Protein AF-A0A4Q9H9G6-F1 (afdb_monomer_lite)

Radius of gyration: 18.7 Å; chains: 1; bounding box: 41×30×51 Å

Foldseek 3Di:
DKDKDWDWDPAPDPVGKTKIKIKIKDWDWDQPDPVSQKIKIKMKIKMAMDTDDDFVRWDFDADPDAADQGHPRRDTARIKIKMKIKIKGWPDWDDDPVWTKTKIKMWIKMKMDHDHPPDDDPDIWIKTKMWMWIQTPVQKIWTWMWIHTPVGIDIDIDIDGDD

Sequence (163 aa):
MFDLTLKGLVGLNGYSNSIGQINSGLAIYSKLDAKGNLIVAERLGGGVTVGRPAFYQSQFLGGQGNLLGYRQLRFAGEQSVYNNLELRLKLGDFVNYVLPGQLGMMGLYDVGRVWKRAENSELWHHGVGGGLYFAPASLTVLRLIGAYSKEGWYPYFSLNFRY

Structure (mmCIF, N/CA/C/O backbone):
data_AF-A0A4Q9H9G6-F1
#
_entry.id   AF-A0A4Q9H9G6-F1
#
loop_
_atom_site.group_PDB
_atom_site.id
_atom_site.type_symbol
_atom_site.label_atom_id
_atom_site.label_alt_id
_atom_site.label_comp_id
_atom_site.label_asym_id
_atom_site.label_entity_id
_atom_site.label_seq_id
_atom_site.pdbx_PDB_ins_code
_atom_site.Cartn_x
_atom_site.Cartn_y
_atom_site.Cartn_z
_atom_site.occupancy
_atom_site.B_iso_or_equiv
_atom_site.auth_seq_id
_atom_site.auth_comp_id
_atom_site.auth_asym_id
_atom_site.auth_atom_id
_atom_site.pdbx_PDB_model_num
ATOM 1 N N . MET A 1 1 ? 7.950 1.255 9.825 1.00 86.00 1 MET A N 1
ATOM 2 C CA . MET A 1 1 ? 8.651 0.075 9.281 1.00 86.00 1 MET A CA 1
ATOM 3 C C . MET A 1 1 ? 9.205 0.455 7.927 1.00 86.00 1 MET A C 1
ATOM 5 O O . MET A 1 1 ? 8.461 1.014 7.138 1.00 86.00 1 MET A O 1
ATOM 9 N N . PHE A 1 2 ? 10.490 0.220 7.700 1.00 94.06 2 PHE A N 1
ATOM 10 C CA . PHE A 1 2 ? 11.158 0.505 6.434 1.00 94.06 2 PHE A CA 1
ATOM 11 C C . PHE A 1 2 ? 11.633 -0.813 5.828 1.00 94.06 2 PHE A C 1
ATOM 13 O O . PHE A 1 2 ? 12.135 -1.669 6.560 1.00 94.06 2 PHE A O 1
ATOM 20 N N . ASP A 1 3 ? 11.469 -0.964 4.521 1.00 93.88 3 ASP A N 1
ATOM 21 C CA . ASP A 1 3 ? 11.954 -2.096 3.747 1.00 93.88 3 ASP A CA 1
ATOM 22 C C . ASP A 1 3 ? 12.709 -1.610 2.505 1.00 93.88 3 ASP A C 1
ATOM 24 O O . ASP A 1 3 ? 12.327 -0.646 1.844 1.00 93.88 3 ASP A O 1
ATOM 28 N N . LEU A 1 4 ? 13.821 -2.278 2.208 1.00 95.62 4 LEU A N 1
ATOM 29 C CA . LEU A 1 4 ? 14.621 -2.053 1.011 1.00 95.62 4 LEU A CA 1
ATOM 30 C C . LEU A 1 4 ? 15.042 -3.411 0.469 1.00 95.62 4 LEU A C 1
ATOM 32 O O . LEU A 1 4 ? 15.661 -4.208 1.170 1.00 95.62 4 LEU A O 1
ATOM 36 N N . THR A 1 5 ? 14.715 -3.669 -0.790 1.00 96.31 5 THR A N 1
ATOM 37 C CA . THR A 1 5 ? 15.068 -4.903 -1.484 1.00 96.31 5 THR A CA 1
ATOM 38 C C . THR A 1 5 ? 15.855 -4.570 -2.741 1.00 96.31 5 THR A C 1
ATOM 40 O O . THR A 1 5 ? 15.359 -3.874 -3.625 1.00 96.31 5 THR A O 1
ATOM 43 N N . LEU A 1 6 ? 17.063 -5.120 -2.839 1.00 95.62 6 LEU A N 1
ATOM 44 C CA . LEU A 1 6 ? 17.919 -5.042 -4.018 1.00 95.62 6 LEU A CA 1
ATOM 45 C C . LEU A 1 6 ? 18.008 -6.434 -4.646 1.00 95.62 6 LEU A C 1
ATOM 47 O O . LEU A 1 6 ? 18.289 -7.410 -3.954 1.00 95.62 6 LEU A O 1
ATOM 51 N N . LYS A 1 7 ? 17.764 -6.540 -5.952 1.00 94.38 7 LYS A N 1
ATOM 52 C CA . LYS A 1 7 ? 17.884 -7.788 -6.713 1.00 94.38 7 LYS A CA 1
ATOM 53 C C . LYS A 1 7 ? 18.708 -7.545 -7.968 1.00 94.38 7 LYS A C 1
ATOM 55 O O . LYS A 1 7 ? 18.424 -6.625 -8.727 1.00 94.38 7 LYS A O 1
ATOM 60 N N . GLY A 1 8 ? 19.697 -8.399 -8.200 1.00 93.06 8 GLY A N 1
ATOM 61 C CA . GLY A 1 8 ? 20.414 -8.498 -9.467 1.00 93.06 8 GLY A CA 1
ATOM 62 C C . GLY A 1 8 ? 20.149 -9.868 -10.071 1.00 93.06 8 GLY A C 1
ATOM 63 O O . GLY A 1 8 ? 20.383 -10.881 -9.418 1.00 93.06 8 GLY A O 1
ATOM 64 N N . LEU A 1 9 ? 19.633 -9.905 -11.294 1.00 91.31 9 LEU A N 1
ATOM 65 C CA . LEU A 1 9 ? 19.389 -11.136 -12.036 1.00 91.31 9 LEU A CA 1
ATOM 66 C C . LEU A 1 9 ? 20.254 -11.114 -13.289 1.00 91.31 9 LEU A C 1
ATOM 68 O O . LEU A 1 9 ? 20.239 -10.137 -14.035 1.00 91.31 9 LEU A O 1
ATOM 72 N N . VAL A 1 10 ? 21.007 -12.187 -13.512 1.00 90.56 10 VAL A N 1
ATOM 73 C CA . VAL A 1 10 ? 21.882 -12.337 -14.677 1.00 90.56 10 VAL A CA 1
ATOM 74 C C . VAL A 1 10 ? 21.263 -13.351 -15.627 1.00 90.56 10 VAL A C 1
ATOM 76 O O . VAL A 1 10 ? 20.845 -14.430 -15.208 1.00 90.56 10 VAL A O 1
ATOM 79 N N . GLY A 1 11 ? 21.192 -12.998 -16.909 1.00 87.81 11 GLY A N 1
ATOM 80 C CA . GLY A 1 11 ? 20.742 -13.915 -17.946 1.00 87.81 11 GLY A CA 1
ATOM 81 C C . GLY A 1 11 ? 21.702 -15.092 -18.105 1.00 87.81 11 GLY A C 1
ATOM 82 O O . GLY A 1 11 ? 22.890 -14.892 -18.334 1.00 87.81 11 GLY A O 1
ATOM 83 N N . LEU A 1 12 ? 21.187 -16.319 -17.995 1.00 88.25 12 LEU A N 1
ATOM 84 C CA . LEU A 1 12 ? 21.992 -17.545 -18.110 1.00 88.25 12 LEU A CA 1
ATOM 85 C C . LEU A 1 12 ? 22.085 -18.081 -19.549 1.00 88.25 12 LEU A C 1
ATOM 87 O O . LEU A 1 12 ? 22.812 -19.033 -19.810 1.00 88.25 12 LEU A O 1
ATOM 91 N N . ASN A 1 13 ? 21.321 -17.510 -20.482 1.00 88.38 13 ASN A N 1
ATOM 92 C CA . ASN A 1 13 ? 21.284 -17.917 -21.885 1.00 88.38 13 ASN A CA 1
ATOM 93 C C . ASN A 1 13 ? 20.933 -16.724 -22.792 1.00 88.38 13 ASN A C 1
ATOM 95 O O . ASN A 1 13 ? 20.578 -15.653 -22.305 1.00 88.38 13 ASN A O 1
ATOM 99 N N . GLY A 1 14 ? 20.975 -16.924 -24.114 1.00 81.81 14 GLY A N 1
ATOM 100 C CA . GLY A 1 14 ? 20.663 -15.883 -25.105 1.00 81.81 14 GLY A CA 1
ATOM 101 C C . GLY A 1 14 ? 19.208 -15.387 -25.122 1.00 81.81 14 GLY A C 1
ATOM 102 O O . GLY A 1 14 ? 18.913 -14.424 -25.820 1.00 81.81 14 GLY A O 1
ATOM 103 N N . TYR A 1 15 ? 18.307 -16.014 -24.358 1.00 82.06 15 TYR A N 1
ATOM 104 C CA . TYR A 1 15 ? 16.899 -15.618 -24.229 1.00 82.06 15 TYR A CA 1
ATOM 105 C C . TYR A 1 15 ? 16.612 -14.853 -22.930 1.00 82.06 15 TYR A C 1
ATOM 107 O O . TYR A 1 15 ? 15.555 -14.239 -22.790 1.00 82.06 15 TYR A O 1
ATOM 115 N N . SER A 1 16 ? 17.534 -14.899 -21.966 1.00 84.69 16 SER A N 1
ATOM 116 C CA . SER A 1 16 ? 17.355 -14.324 -20.637 1.00 84.69 16 SER A CA 1
ATOM 117 C C . SER A 1 16 ? 18.087 -12.997 -20.549 1.00 84.69 16 SER A C 1
ATOM 119 O O . SER A 1 16 ? 19.286 -12.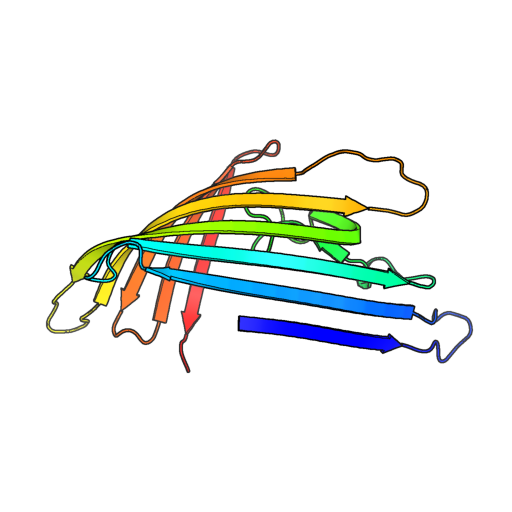917 -20.802 1.00 84.69 16 SER A O 1
ATOM 121 N N . ASN A 1 17 ? 17.378 -11.949 -20.145 1.00 88.81 17 ASN A N 1
ATOM 122 C CA . ASN A 1 17 ? 17.977 -10.636 -19.959 1.00 88.81 17 ASN A CA 1
ATOM 123 C C . ASN A 1 17 ? 18.480 -10.461 -18.529 1.00 88.81 17 ASN A C 1
ATOM 125 O O . ASN A 1 17 ? 17.820 -10.861 -17.569 1.00 88.81 17 ASN A O 1
ATOM 129 N N . SER A 1 18 ? 19.620 -9.791 -18.394 1.00 91.44 18 SER A N 1
ATOM 130 C CA . SER A 1 18 ? 20.092 -9.322 -17.096 1.00 91.44 18 SER A CA 1
ATOM 131 C C . SER A 1 18 ? 19.309 -8.082 -16.668 1.00 91.44 18 SER A C 1
ATOM 133 O O . SER A 1 18 ? 19.107 -7.158 -17.467 1.00 91.44 18 SER A O 1
ATOM 135 N N . ILE A 1 19 ? 18.883 -8.054 -15.406 1.00 94.19 19 ILE A N 1
ATOM 136 C CA . ILE A 1 19 ? 18.158 -6.928 -14.819 1.00 94.19 19 ILE A CA 1
ATOM 137 C C . ILE A 1 19 ? 18.640 -6.604 -13.411 1.00 94.19 19 ILE A C 1
ATOM 139 O O . ILE A 1 19 ? 19.078 -7.474 -12.660 1.00 94.19 19 ILE A O 1
ATOM 143 N N . GLY A 1 20 ? 18.509 -5.334 -13.050 1.00 95.38 20 GLY A N 1
ATOM 144 C CA . GLY A 1 20 ? 18.617 -4.866 -11.674 1.00 95.38 20 GLY A CA 1
ATOM 145 C C . GLY A 1 20 ? 17.258 -4.369 -11.209 1.00 95.38 20 GLY A C 1
ATOM 146 O O . GLY A 1 20 ? 16.557 -3.708 -11.972 1.00 95.38 20 GLY A O 1
ATOM 147 N N . GLN A 1 21 ? 16.877 -4.672 -9.977 1.00 96.00 21 GLN A N 1
ATOM 148 C CA . GLN A 1 21 ? 15.640 -4.195 -9.377 1.00 96.00 21 GLN A CA 1
ATOM 149 C C . GLN A 1 21 ? 15.915 -3.657 -7.978 1.00 96.00 21 GLN A C 1
ATOM 151 O O . GLN A 1 21 ? 16.574 -4.302 -7.164 1.00 96.00 21 GLN A O 1
ATOM 156 N N . ILE A 1 22 ? 15.378 -2.476 -7.707 1.00 96.94 22 ILE A N 1
ATOM 157 C CA . ILE A 1 22 ? 15.407 -1.819 -6.406 1.00 96.94 22 ILE A CA 1
ATOM 158 C C . ILE A 1 22 ? 13.961 -1.564 -6.026 1.00 96.94 22 ILE A C 1
ATOM 160 O O . ILE A 1 22 ? 13.241 -0.942 -6.798 1.00 96.94 22 ILE A O 1
ATOM 164 N N . ASN A 1 23 ? 13.535 -2.032 -4.860 1.00 96.44 23 ASN A N 1
ATOM 165 C CA . ASN A 1 23 ? 12.229 -1.713 -4.295 1.00 96.44 23 ASN A CA 1
ATOM 166 C C . ASN A 1 23 ? 12.428 -1.156 -2.895 1.00 96.44 23 ASN A C 1
ATOM 168 O O . ASN A 1 23 ? 13.233 -1.698 -2.136 1.00 96.44 23 ASN A O 1
ATOM 172 N N . SER A 1 24 ? 11.691 -0.112 -2.551 1.00 96.75 24 SER A N 1
ATOM 173 C CA . SER A 1 24 ? 11.679 0.452 -1.210 1.00 96.75 24 SER A CA 1
ATOM 174 C C . SER A 1 24 ? 10.253 0.680 -0.736 1.00 96.75 24 SER A C 1
ATOM 176 O O . SER A 1 24 ? 9.346 0.975 -1.521 1.00 96.75 24 SER A O 1
ATOM 178 N N . GLY A 1 25 ? 10.068 0.548 0.568 1.00 96.50 25 GLY A N 1
ATOM 179 C CA . GLY A 1 25 ? 8.808 0.770 1.244 1.00 96.50 25 GLY A CA 1
ATOM 180 C C . GLY A 1 25 ? 9.030 1.399 2.611 1.00 96.50 25 GLY A C 1
ATOM 181 O O . GLY A 1 25 ? 10.019 1.160 3.304 1.00 96.50 25 GLY A O 1
ATOM 182 N N . LEU A 1 26 ? 8.101 2.260 2.994 1.00 96.62 26 LEU A N 1
ATOM 183 C CA . LEU A 1 26 ? 8.054 2.930 4.277 1.00 96.62 26 LEU A CA 1
ATOM 184 C C . LEU A 1 26 ? 6.605 2.945 4.746 1.00 96.62 26 LEU A C 1
ATOM 186 O O . LEU A 1 26 ? 5.738 3.504 4.088 1.00 96.62 26 LEU A O 1
ATOM 190 N N . ALA A 1 27 ? 6.350 2.351 5.904 1.00 96.19 27 ALA A N 1
ATOM 191 C CA . ALA A 1 27 ? 5.060 2.375 6.572 1.00 96.19 27 ALA A CA 1
ATOM 192 C C . ALA A 1 27 ? 5.168 3.121 7.905 1.00 96.19 27 ALA A C 1
ATOM 194 O O . ALA A 1 27 ? 5.957 2.742 8.779 1.00 96.19 27 ALA A O 1
ATOM 195 N N . ILE A 1 28 ? 4.354 4.154 8.072 1.00 95.88 28 ILE A N 1
ATOM 196 C CA . ILE A 1 28 ? 4.258 4.988 9.266 1.00 95.88 28 ILE A CA 1
ATOM 197 C C . ILE A 1 28 ? 2.884 4.752 9.889 1.00 95.88 28 ILE A C 1
ATOM 199 O O . ILE A 1 28 ? 1.873 4.724 9.194 1.00 95.88 28 ILE A O 1
ATOM 203 N N . TYR A 1 29 ? 2.853 4.566 11.207 1.00 94.88 29 TYR A N 1
ATOM 204 C CA . TYR A 1 29 ? 1.622 4.386 11.970 1.00 94.88 29 TYR A CA 1
ATOM 205 C C . TYR A 1 29 ? 1.602 5.389 13.113 1.00 94.88 29 TYR A C 1
ATOM 207 O O . TYR A 1 29 ? 2.474 5.352 13.981 1.00 94.88 29 TYR A O 1
ATOM 215 N N . SER A 1 30 ? 0.587 6.242 13.128 1.00 94.69 30 SER A N 1
ATOM 216 C CA . SER A 1 30 ? 0.439 7.315 14.105 1.00 94.69 30 SER A CA 1
ATOM 217 C C . SER A 1 30 ? -0.925 7.218 14.768 1.00 94.69 30 SER A C 1
ATOM 219 O O . SER A 1 30 ? -1.955 7.187 14.096 1.00 94.69 30 SER A O 1
ATOM 221 N N . LYS A 1 31 ? -0.939 7.172 16.102 1.00 94.94 31 LYS A N 1
ATOM 222 C CA . LYS A 1 31 ? -2.169 7.322 16.886 1.00 94.94 31 LYS A CA 1
ATOM 223 C C . LYS A 1 31 ? -2.497 8.809 16.956 1.00 94.94 31 LYS A C 1
ATOM 225 O O . LYS A 1 31 ? -1.640 9.594 17.349 1.00 94.94 31 LYS A O 1
ATOM 230 N N . LEU A 1 32 ? -3.709 9.184 16.566 1.00 92.81 32 LEU A N 1
ATOM 231 C CA . LEU A 1 32 ? -4.177 10.569 16.623 1.00 92.81 32 LEU A CA 1
ATOM 232 C C . LEU A 1 32 ? -4.870 10.906 17.948 1.00 92.81 32 LEU A C 1
ATOM 234 O O . LEU A 1 32 ? -5.077 12.076 18.252 1.00 92.81 32 LEU A O 1
ATOM 238 N N . ASP A 1 33 ? -5.213 9.899 18.747 1.00 91.50 33 ASP A N 1
ATOM 239 C CA . ASP A 1 33 ? -5.812 10.060 20.063 1.00 91.50 33 ASP A CA 1
ATOM 240 C C . ASP A 1 33 ? -5.039 9.281 21.138 1.00 91.50 33 ASP A C 1
ATOM 242 O O . ASP A 1 33 ? -4.413 8.249 20.883 1.00 91.50 33 ASP A O 1
ATOM 246 N N . ALA A 1 34 ? -5.127 9.750 22.386 1.00 87.56 34 ALA A N 1
ATOM 247 C CA . ALA A 1 34 ? -4.456 9.117 23.523 1.00 87.56 34 ALA A CA 1
ATOM 248 C C . ALA A 1 34 ? -4.935 7.674 23.778 1.00 87.56 34 ALA A C 1
ATOM 250 O O . ALA A 1 34 ? -4.185 6.856 24.309 1.00 87.56 34 ALA A O 1
ATOM 251 N N . LYS A 1 35 ? -6.177 7.350 23.385 1.00 86.50 35 LYS A N 1
ATOM 252 C CA . LYS A 1 35 ? -6.771 6.016 23.549 1.00 86.50 35 LYS A CA 1
ATOM 253 C C . LYS A 1 35 ? -6.415 5.061 22.400 1.00 86.50 35 LYS A C 1
ATOM 255 O O . LYS A 1 35 ? -6.611 3.857 22.544 1.00 86.50 35 LYS A O 1
ATOM 260 N N . GLY A 1 36 ? -5.849 5.558 21.296 1.00 86.81 36 GLY A N 1
ATOM 261 C CA . GLY A 1 36 ? -5.512 4.764 20.113 1.00 86.81 36 GLY A CA 1
ATOM 262 C C . GLY A 1 36 ? -6.728 4.265 19.330 1.00 86.81 36 GLY A C 1
ATOM 263 O O . GLY A 1 36 ? -6.613 3.272 18.612 1.00 86.81 36 GLY A O 1
ATOM 264 N N . ASN A 1 37 ? -7.882 4.918 19.481 1.00 91.38 37 ASN A N 1
ATOM 265 C CA . ASN A 1 37 ? -9.079 4.624 18.706 1.00 91.38 37 ASN A CA 1
ATOM 266 C C . ASN A 1 37 ? -8.986 5.182 17.284 1.00 91.38 37 ASN A C 1
ATOM 268 O O . ASN A 1 37 ? -9.658 4.669 16.397 1.00 91.38 37 ASN A O 1
ATOM 272 N N . LEU A 1 38 ? -8.168 6.208 17.053 1.00 94.44 38 LEU A N 1
ATOM 273 C CA . LEU A 1 38 ? -7.955 6.814 15.747 1.00 94.44 38 LEU A CA 1
ATOM 274 C C . LEU A 1 38 ? -6.496 6.628 15.335 1.00 94.44 38 LEU A C 1
ATOM 276 O O . LEU A 1 38 ? -5.579 7.148 15.971 1.00 94.44 38 LEU A O 1
ATOM 280 N N . ILE A 1 39 ? -6.275 5.876 14.262 1.00 95.19 39 ILE A N 1
ATOM 281 C CA . ILE A 1 39 ? -4.940 5.569 13.749 1.00 95.19 39 ILE A CA 1
ATOM 282 C C . ILE A 1 39 ? -4.860 6.017 12.299 1.00 95.19 39 ILE A C 1
ATOM 284 O O . ILE A 1 39 ? -5.686 5.627 11.480 1.00 95.19 39 ILE A O 1
ATOM 288 N N . VAL A 1 40 ? -3.824 6.779 11.976 1.00 96.50 40 VAL A N 1
ATOM 289 C CA . VAL A 1 40 ? -3.401 7.007 10.596 1.00 96.50 40 VAL A CA 1
ATOM 290 C C . VAL A 1 40 ? -2.281 6.031 10.282 1.00 96.50 40 VAL A C 1
ATOM 292 O O . VAL A 1 40 ? -1.304 5.924 11.024 1.00 96.50 40 VAL A O 1
ATOM 295 N N . ALA A 1 41 ? -2.444 5.304 9.189 1.00 95.38 41 ALA A N 1
ATOM 296 C CA . ALA A 1 41 ? -1.433 4.459 8.597 1.00 95.38 41 ALA A CA 1
ATOM 297 C C . ALA A 1 41 ? -1.100 5.022 7.218 1.00 95.38 41 ALA A C 1
ATOM 299 O O . ALA A 1 41 ? -1.960 5.085 6.346 1.00 95.38 41 ALA A O 1
ATOM 300 N N . GLU A 1 42 ? 0.145 5.421 7.021 1.00 96.19 42 GLU A N 1
ATOM 301 C CA . GLU A 1 42 ? 0.637 5.879 5.731 1.00 96.19 42 GLU A CA 1
ATOM 302 C C . GLU A 1 42 ? 1.684 4.897 5.221 1.00 96.19 42 GLU A C 1
ATOM 304 O O . GLU A 1 42 ? 2.594 4.509 5.955 1.00 96.19 42 GLU A O 1
ATOM 309 N N . ARG A 1 43 ? 1.564 4.481 3.963 1.00 96.56 43 ARG A N 1
ATOM 310 C CA . ARG A 1 43 ? 2.541 3.626 3.299 1.00 96.56 43 ARG A CA 1
ATOM 311 C C . ARG A 1 43 ? 3.006 4.284 2.014 1.00 96.56 43 ARG A C 1
ATOM 313 O O . ARG A 1 43 ? 2.239 4.445 1.078 1.00 96.56 43 ARG A O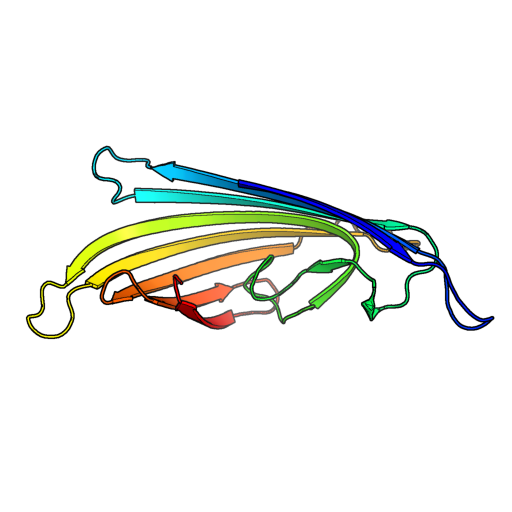 1
ATOM 320 N N . LEU A 1 44 ? 4.284 4.612 1.967 1.00 96.69 44 LEU A N 1
ATOM 321 C CA . LEU A 1 44 ? 4.988 5.072 0.783 1.00 96.69 44 LEU A CA 1
ATOM 322 C C . LEU A 1 44 ? 5.808 3.915 0.240 1.00 96.69 44 LEU A C 1
ATOM 324 O O . LEU A 1 44 ? 6.469 3.214 1.000 1.00 96.69 44 LEU A O 1
ATOM 328 N N . GLY A 1 45 ? 5.797 3.704 -1.064 1.00 96.69 45 GLY A N 1
ATOM 329 C CA . GLY A 1 45 ? 6.652 2.692 -1.655 1.00 96.69 45 GLY A CA 1
ATOM 330 C C . GLY A 1 45 ? 6.848 2.903 -3.134 1.00 96.69 45 GLY A C 1
ATOM 331 O O . GLY A 1 45 ? 6.148 3.675 -3.782 1.00 96.69 45 GLY A O 1
ATOM 332 N N . GLY A 1 46 ? 7.834 2.216 -3.676 1.00 96.38 46 GLY A N 1
ATOM 333 C CA . GLY A 1 46 ? 8.151 2.319 -5.080 1.00 96.38 46 GLY A CA 1
ATOM 334 C C . GLY A 1 46 ? 9.232 1.344 -5.476 1.00 96.38 46 GLY A C 1
ATOM 335 O O . GLY A 1 46 ? 9.827 0.650 -4.649 1.00 96.38 46 GLY A O 1
ATOM 336 N N . GLY A 1 47 ? 9.481 1.297 -6.771 1.00 96.81 47 GLY A N 1
ATOM 337 C CA . GLY A 1 47 ? 10.495 0.427 -7.319 1.00 96.81 47 GLY A CA 1
ATOM 338 C C . GLY A 1 47 ? 11.001 0.917 -8.655 1.00 96.81 47 GLY A C 1
ATOM 339 O O . GLY A 1 47 ? 10.297 1.600 -9.396 1.00 96.81 47 GLY A O 1
ATOM 340 N N . VAL A 1 48 ? 12.238 0.552 -8.954 1.00 96.38 48 VAL A N 1
ATOM 341 C CA . VAL A 1 48 ? 12.925 0.844 -10.205 1.00 96.38 48 VAL A CA 1
ATOM 342 C C . VAL A 1 48 ? 13.553 -0.444 -10.705 1.00 96.38 48 VAL A C 1
ATOM 344 O O . VAL A 1 48 ? 14.272 -1.129 -9.980 1.00 96.38 48 VAL A O 1
ATOM 347 N N . THR A 1 49 ? 13.295 -0.756 -11.966 1.00 96.12 49 THR A N 1
ATOM 348 C CA . THR A 1 49 ? 13.863 -1.892 -12.681 1.00 96.12 49 THR A CA 1
ATOM 349 C C . THR A 1 49 ? 14.690 -1.372 -13.851 1.00 96.12 49 THR A C 1
ATOM 351 O O . THR A 1 49 ? 14.220 -0.584 -14.671 1.00 96.12 49 THR A O 1
ATOM 354 N N . VAL A 1 50 ? 15.944 -1.801 -13.934 1.00 93.69 50 VAL A N 1
ATOM 355 C CA . VAL A 1 50 ? 16.900 -1.426 -14.982 1.00 93.69 50 VAL A CA 1
ATOM 356 C C . VAL A 1 50 ? 17.339 -2.660 -15.770 1.00 93.69 50 VAL A C 1
ATOM 358 O O . VAL A 1 50 ? 17.256 -3.784 -15.283 1.00 93.69 50 VAL A O 1
ATOM 361 N N . GLY A 1 51 ? 17.817 -2.456 -16.998 1.00 90.56 51 GLY A N 1
ATOM 362 C CA . GLY A 1 51 ? 18.117 -3.533 -17.950 1.00 90.56 51 GLY A CA 1
ATOM 363 C C . GLY A 1 51 ? 17.002 -3.703 -18.981 1.00 90.56 51 GLY A C 1
ATOM 364 O O . GLY A 1 51 ? 16.413 -2.709 -19.409 1.00 90.56 51 GLY A O 1
ATOM 365 N N . ARG A 1 52 ? 16.730 -4.944 -19.396 1.00 88.88 52 ARG A N 1
ATOM 366 C CA . ARG A 1 52 ? 15.649 -5.295 -20.339 1.00 88.88 52 ARG A CA 1
ATOM 367 C C . ARG A 1 52 ? 14.666 -6.264 -19.668 1.00 88.88 52 ARG A C 1
ATOM 369 O O . ARG A 1 52 ? 14.703 -7.457 -19.968 1.00 88.88 52 ARG A O 1
ATOM 376 N N . PRO A 1 53 ? 13.854 -5.788 -18.709 1.00 89.62 53 PRO A N 1
ATOM 377 C CA . PRO A 1 53 ? 12.942 -6.658 -17.982 1.00 89.62 53 PRO A CA 1
ATOM 378 C C . PRO A 1 53 ? 11.885 -7.248 -18.906 1.00 89.62 53 PRO A C 1
ATOM 380 O O . PRO A 1 53 ? 11.343 -6.565 -19.775 1.00 89.62 53 PRO A O 1
ATOM 383 N N . ALA A 1 54 ? 11.574 -8.521 -18.689 1.00 89.12 54 ALA A N 1
ATOM 384 C CA . ALA A 1 54 ? 10.341 -9.094 -19.203 1.00 89.12 54 ALA A CA 1
ATOM 385 C C . ALA A 1 54 ? 9.137 -8.489 -18.462 1.00 89.12 54 ALA A C 1
ATOM 387 O O . ALA A 1 54 ? 9.279 -7.972 -17.354 1.00 89.12 54 ALA A O 1
ATOM 388 N N . PHE A 1 55 ? 7.935 -8.593 -19.039 1.00 88.25 55 PHE A N 1
ATOM 389 C CA . PHE A 1 55 ? 6.735 -7.954 -18.480 1.00 88.25 55 PHE A CA 1
ATOM 390 C C . PHE A 1 55 ? 6.468 -8.349 -17.016 1.00 88.25 55 PHE A C 1
ATOM 392 O O . PHE A 1 55 ? 6.079 -7.514 -16.214 1.00 88.25 55 PHE A O 1
ATOM 399 N N . TYR A 1 56 ? 6.720 -9.605 -16.635 1.00 88.75 56 TYR A N 1
ATOM 400 C CA . TYR A 1 56 ? 6.504 -10.105 -15.271 1.00 88.75 56 TYR A CA 1
ATOM 401 C C . TYR A 1 56 ? 7.554 -9.610 -14.263 1.00 88.75 56 TYR A C 1
ATOM 403 O O . TYR A 1 56 ? 7.393 -9.801 -13.061 1.00 88.75 56 TYR A O 1
ATOM 411 N N . GLN A 1 57 ? 8.634 -8.990 -14.742 1.00 91.69 57 GLN A N 1
ATOM 412 C CA . GLN A 1 57 ? 9.674 -8.357 -13.927 1.00 91.69 57 GLN A CA 1
ATOM 413 C C . GLN A 1 57 ? 9.462 -6.842 -13.803 1.00 91.69 57 GLN A C 1
ATOM 415 O O . GLN A 1 57 ? 10.262 -6.159 -13.161 1.00 91.69 57 GLN A O 1
ATOM 420 N N . SER A 1 58 ? 8.412 -6.306 -14.430 1.00 93.69 58 SER A N 1
ATOM 421 C CA . SER A 1 58 ? 8.022 -4.909 -14.300 1.00 93.69 58 SER A CA 1
ATOM 422 C C . SER A 1 58 ? 7.540 -4.582 -12.886 1.00 93.69 58 SER A C 1
ATOM 424 O O . SER A 1 58 ? 7.200 -5.447 -12.080 1.00 93.69 58 SER A O 1
ATOM 426 N N . GLN A 1 59 ? 7.514 -3.291 -12.595 1.00 95.31 59 GLN A N 1
ATOM 427 C CA . GLN A 1 59 ? 6.878 -2.717 -11.425 1.00 95.31 59 GLN A CA 1
ATOM 428 C C . GLN A 1 59 ? 5.393 -2.534 -11.706 1.00 95.31 59 GLN A C 1
ATOM 430 O O . GLN A 1 59 ? 5.025 -1.964 -12.736 1.00 95.31 59 GLN A O 1
ATOM 435 N N . PHE A 1 60 ? 4.552 -3.019 -10.796 1.00 95.88 60 PHE A N 1
ATOM 436 C CA . PHE A 1 60 ? 3.109 -3.051 -10.993 1.00 95.88 60 PHE A CA 1
ATOM 437 C C . PHE A 1 60 ? 2.358 -2.210 -9.966 1.00 95.88 60 PHE A C 1
ATOM 439 O O . PHE A 1 60 ? 2.648 -2.274 -8.773 1.00 95.88 60 PHE A O 1
ATOM 446 N N . LEU A 1 61 ? 1.323 -1.507 -10.424 1.00 95.94 61 LEU A N 1
ATOM 447 C CA . LEU A 1 61 ? 0.323 -0.855 -9.579 1.00 95.94 61 LEU A CA 1
ATOM 448 C C . LEU A 1 61 ? -1.069 -1.410 -9.871 1.00 95.94 61 LEU A C 1
ATOM 450 O O . LEU A 1 61 ? -1.404 -1.702 -11.019 1.00 95.94 61 LEU A O 1
ATOM 454 N N . GLY A 1 62 ? -1.890 -1.512 -8.832 1.00 94.88 62 GLY A N 1
ATOM 455 C CA . GLY A 1 62 ? -3.294 -1.888 -8.934 1.00 94.88 62 GLY A CA 1
ATOM 456 C C . GLY A 1 62 ? -3.651 -3.071 -8.047 1.00 94.88 62 GLY A C 1
ATOM 457 O O . GLY A 1 62 ? -2.944 -4.083 -8.014 1.00 94.88 62 GLY A O 1
ATOM 458 N N . GLY A 1 63 ? -4.795 -2.942 -7.384 1.00 92.06 63 GLY A N 1
ATOM 459 C CA . GLY A 1 63 ? -5.372 -3.949 -6.512 1.00 92.06 63 GLY A CA 1
ATOM 460 C C . GLY A 1 63 ? -4.830 -3.890 -5.088 1.00 92.06 63 GLY A C 1
ATOM 461 O O . GLY A 1 63 ? -4.370 -2.853 -4.598 1.00 92.06 63 GLY A O 1
ATOM 462 N N . GLN A 1 64 ? -4.930 -5.021 -4.395 1.00 87.31 64 GLN A N 1
ATOM 463 C CA . GLN A 1 64 ? -4.575 -5.101 -2.986 1.00 87.31 64 GLN A CA 1
ATOM 464 C C . GLN A 1 64 ? -3.057 -4.956 -2.814 1.00 87.31 64 GLN A C 1
ATOM 466 O O . GLN A 1 64 ? -2.274 -5.676 -3.434 1.00 87.31 64 GLN A O 1
ATOM 471 N N . GLY A 1 65 ? -2.656 -4.035 -1.935 1.00 84.44 65 GLY A N 1
ATOM 472 C CA . GLY A 1 65 ? -1.271 -3.854 -1.495 1.00 84.44 65 GLY A CA 1
ATOM 473 C C . GLY A 1 65 ? -0.608 -2.545 -1.925 1.00 84.44 65 GLY A C 1
ATOM 474 O O . GLY A 1 65 ? 0.366 -2.164 -1.278 1.00 84.44 65 GLY A O 1
ATOM 475 N N . ASN A 1 66 ? -1.114 -1.860 -2.959 1.00 91.62 66 ASN A N 1
ATOM 476 C CA . ASN A 1 66 ? -0.564 -0.561 -3.372 1.00 91.62 66 ASN A CA 1
ATOM 477 C C . ASN A 1 66 ? -1.543 0.431 -4.021 1.00 91.62 66 ASN A C 1
ATOM 479 O O . ASN A 1 66 ? -1.262 1.624 -3.977 1.00 91.62 66 ASN A O 1
ATOM 483 N N . LEU A 1 67 ? -2.648 0.004 -4.643 1.00 95.06 67 LEU A N 1
ATOM 484 C CA . LEU A 1 67 ? -3.567 0.924 -5.322 1.00 95.06 67 LEU A CA 1
ATOM 485 C C . LEU A 1 67 ? -4.964 0.300 -5.453 1.00 95.06 67 LEU A C 1
ATOM 487 O O . LEU A 1 67 ? -5.302 -0.320 -6.469 1.00 95.06 67 LEU A O 1
ATOM 491 N N . LEU A 1 68 ? -5.775 0.456 -4.409 1.00 94.81 68 LEU A N 1
ATOM 492 C CA . LEU A 1 68 ? -7.152 -0.030 -4.373 1.00 94.81 68 LEU A CA 1
ATOM 493 C C . LEU A 1 68 ? -8.044 0.750 -5.351 1.00 94.81 68 LEU A C 1
ATOM 495 O O . LEU A 1 68 ? -7.747 1.870 -5.760 1.00 94.81 68 LEU A O 1
ATOM 499 N N . GLY A 1 69 ? -9.153 0.131 -5.757 1.00 94.00 69 GLY A N 1
ATOM 500 C CA . GLY A 1 69 ? -10.070 0.681 -6.761 1.00 94.00 69 GLY A CA 1
ATOM 501 C C . GLY A 1 69 ? -9.670 0.346 -8.200 1.00 94.00 69 GLY A C 1
ATOM 502 O O . GLY A 1 69 ? -10.331 0.788 -9.132 1.00 94.00 69 GLY A O 1
ATOM 503 N N . TYR A 1 70 ? -8.618 -0.449 -8.397 1.00 95.75 70 TYR A N 1
ATOM 504 C CA . TYR A 1 70 ? -8.209 -0.981 -9.696 1.00 95.75 70 TYR A CA 1
ATOM 505 C C . TYR A 1 70 ? -8.053 -2.499 -9.631 1.00 95.75 70 TYR A C 1
ATOM 507 O O . TYR A 1 70 ? -7.882 -3.091 -8.558 1.00 95.75 70 TYR A O 1
ATOM 515 N N . ARG A 1 71 ? -8.055 -3.138 -10.803 1.00 94.44 71 ARG A N 1
ATOM 516 C CA . ARG A 1 71 ? -7.721 -4.560 -10.927 1.00 94.44 71 ARG A CA 1
ATOM 517 C C . ARG A 1 71 ? -6.286 -4.835 -10.446 1.00 94.44 71 ARG A C 1
ATOM 519 O O . ARG A 1 71 ? -5.411 -3.974 -10.508 1.00 94.44 71 ARG A O 1
ATOM 526 N N . GLN A 1 72 ? -6.035 -6.058 -9.988 1.00 93.44 72 GLN A N 1
ATOM 527 C CA . GLN A 1 72 ? -4.694 -6.502 -9.610 1.00 93.44 72 GLN A CA 1
ATOM 528 C C . GLN A 1 72 ? -3.715 -6.385 -10.793 1.00 93.44 72 GLN A C 1
ATOM 530 O O . GLN A 1 72 ? -4.060 -6.784 -11.907 1.00 93.44 72 GLN A O 1
ATOM 535 N N . LEU A 1 73 ? -2.503 -5.870 -10.544 1.00 93.75 73 LEU A N 1
ATOM 536 C CA . LEU A 1 73 ? -1.439 -5.687 -11.554 1.00 93.75 73 LEU A CA 1
ATOM 537 C C . LEU A 1 73 ? -1.893 -4.877 -12.788 1.00 93.75 73 LEU A C 1
ATOM 539 O O . LEU A 1 73 ? -1.494 -5.159 -13.918 1.00 93.75 73 LEU A O 1
ATOM 543 N N . ARG A 1 74 ? -2.764 -3.883 -12.586 1.00 95.06 74 ARG A N 1
ATOM 544 C CA . ARG A 1 74 ? -3.419 -3.138 -13.669 1.00 95.06 74 ARG A CA 1
ATOM 545 C C . ARG A 1 74 ? -2.473 -2.275 -14.504 1.00 95.06 74 ARG A C 1
ATOM 547 O O . ARG A 1 74 ? -2.704 -2.124 -15.708 1.00 95.06 74 ARG A O 1
ATOM 554 N N . PHE A 1 75 ? -1.465 -1.682 -13.878 1.00 94.75 75 PHE A N 1
ATOM 555 C CA . PHE A 1 75 ? -0.494 -0.794 -14.512 1.00 94.75 75 PHE A CA 1
ATOM 556 C C . PHE A 1 75 ? 0.899 -1.388 -14.362 1.00 94.75 75 PHE A C 1
ATOM 558 O O . PHE A 1 75 ? 1.225 -1.886 -13.289 1.00 94.75 75 PHE A O 1
ATOM 565 N N . ALA A 1 76 ? 1.706 -1.340 -15.420 1.00 94.69 76 ALA A N 1
ATOM 566 C CA . ALA A 1 76 ? 3.023 -1.967 -15.467 1.00 94.69 76 ALA A CA 1
ATOM 567 C C . ALA A 1 76 ? 4.048 -1.036 -16.119 1.00 94.69 76 ALA A C 1
ATOM 569 O O . ALA A 1 76 ? 3.759 -0.419 -17.144 1.00 94.69 76 ALA A O 1
ATOM 570 N N . GLY A 1 77 ? 5.252 -0.975 -15.558 1.00 94.44 77 GLY A N 1
ATOM 571 C CA . GLY A 1 77 ? 6.366 -0.217 -16.125 1.00 94.44 77 GLY A CA 1
ATOM 572 C C . GLY A 1 77 ? 7.684 -0.521 -15.428 1.00 94.44 77 GLY A C 1
ATOM 573 O O . GLY A 1 77 ? 7.754 -1.351 -14.526 1.00 94.44 77 GLY A O 1
ATOM 574 N N . GLU A 1 78 ? 8.768 0.105 -15.861 1.00 95.19 78 GLU A N 1
ATOM 575 C CA . GLU A 1 78 ? 10.082 -0.085 -15.255 1.00 95.19 78 GLU A CA 1
ATOM 576 C C . GLU A 1 78 ? 10.199 0.616 -13.905 1.00 95.19 78 GLU A C 1
ATOM 578 O O . GLU A 1 78 ? 10.967 0.164 -13.059 1.00 95.19 78 GLU A O 1
ATOM 583 N N . GLN A 1 79 ? 9.445 1.692 -13.682 1.00 95.56 79 GLN A N 1
ATOM 584 C CA . GLN A 1 79 ? 9.459 2.431 -12.423 1.00 95.56 79 GLN A CA 1
ATOM 585 C C . GLN A 1 79 ? 8.041 2.598 -11.900 1.00 95.56 79 GLN A C 1
ATOM 587 O O . GLN A 1 79 ? 7.107 2.787 -12.676 1.00 95.56 79 GLN A O 1
ATOM 592 N N . SER A 1 80 ? 7.871 2.562 -10.585 1.00 96.88 80 SER A N 1
ATOM 593 C CA . SER A 1 80 ? 6.595 2.879 -9.953 1.00 96.88 80 SER A CA 1
ATOM 594 C C . SER A 1 80 ? 6.797 3.561 -8.612 1.00 96.88 80 SER A C 1
ATOM 596 O O . SER A 1 80 ? 7.800 3.334 -7.934 1.00 96.88 80 SER A O 1
ATOM 598 N N . VAL A 1 81 ? 5.823 4.375 -8.230 1.00 97.12 81 VAL A N 1
ATOM 599 C CA . VAL A 1 81 ? 5.697 4.927 -6.886 1.00 97.12 81 VAL A CA 1
ATOM 600 C C . VAL A 1 81 ? 4.233 4.889 -6.481 1.00 97.12 81 VAL A C 1
ATOM 602 O O . VAL A 1 81 ? 3.344 5.040 -7.321 1.00 97.12 81 VAL A O 1
ATOM 605 N N . TYR A 1 82 ? 3.981 4.700 -5.198 1.00 97.44 82 TYR A N 1
ATOM 606 C CA . TYR A 1 82 ? 2.655 4.754 -4.621 1.00 97.44 82 TYR A CA 1
ATOM 607 C C . TYR A 1 82 ? 2.696 5.304 -3.194 1.00 97.44 82 TYR A C 1
ATOM 609 O O . TYR A 1 82 ? 3.689 5.177 -2.473 1.00 97.44 82 TYR A O 1
ATOM 617 N N . ASN A 1 83 ? 1.590 5.919 -2.802 1.00 97.56 83 ASN A N 1
ATOM 618 C CA . ASN A 1 83 ? 1.278 6.351 -1.456 1.00 97.56 83 ASN A CA 1
ATOM 619 C C . ASN A 1 83 ? -0.118 5.826 -1.112 1.00 97.56 83 ASN A C 1
ATOM 621 O O . ASN A 1 83 ? -1.066 6.028 -1.869 1.00 97.56 83 ASN A O 1
ATOM 625 N N . ASN A 1 84 ? -0.226 5.140 0.018 1.00 97.12 84 ASN A N 1
ATOM 626 C CA . ASN A 1 84 ? -1.479 4.663 0.577 1.00 97.12 84 ASN A CA 1
ATOM 627 C C . ASN A 1 84 ? -1.696 5.353 1.907 1.00 97.12 84 ASN A C 1
ATOM 629 O O . ASN A 1 84 ? -0.945 5.120 2.857 1.00 97.12 84 ASN A O 1
ATOM 633 N N . LEU A 1 85 ? -2.734 6.169 1.976 1.00 97.12 85 LEU A N 1
ATOM 634 C CA . LEU A 1 85 ? -3.184 6.785 3.205 1.00 97.12 85 LEU A CA 1
ATOM 635 C C . LEU A 1 85 ? -4.414 6.035 3.705 1.00 97.12 85 LEU A C 1
ATOM 637 O O . LEU A 1 85 ? -5.447 5.990 3.045 1.00 97.12 85 LEU A O 1
ATOM 641 N N . GLU A 1 86 ? -4.314 5.462 4.895 1.00 95.94 86 GLU A N 1
ATOM 642 C CA . GLU A 1 86 ? -5.388 4.724 5.539 1.00 95.94 86 GLU A CA 1
ATOM 643 C C . GLU A 1 86 ? -5.690 5.340 6.908 1.00 95.94 86 GLU A C 1
ATOM 645 O O . GLU A 1 86 ? -4.829 5.436 7.781 1.00 95.94 86 GLU A O 1
ATOM 650 N N . LEU A 1 87 ? -6.940 5.734 7.117 1.00 96.31 87 LEU A N 1
ATOM 651 C CA . LEU A 1 87 ? -7.454 6.180 8.404 1.00 96.31 87 LEU A CA 1
ATOM 652 C C . LEU A 1 87 ? -8.271 5.048 9.018 1.00 96.31 87 LEU A C 1
ATOM 654 O O . LEU A 1 87 ? -9.173 4.528 8.371 1.00 96.31 87 LEU A O 1
ATOM 658 N N . ARG A 1 88 ? -7.994 4.681 10.267 1.00 94.88 88 ARG A N 1
ATOM 659 C CA . ARG A 1 88 ? -8.719 3.645 11.010 1.00 94.88 88 ARG A CA 1
ATOM 660 C C . ARG A 1 88 ? -9.372 4.250 12.233 1.00 94.88 88 ARG A C 1
ATOM 662 O O . ARG A 1 88 ? -8.689 4.857 13.054 1.00 94.88 88 ARG A O 1
ATOM 669 N N . LEU A 1 89 ? -10.669 4.017 12.372 1.00 94.88 89 LEU A N 1
ATOM 670 C CA . LEU A 1 89 ? -11.443 4.397 13.541 1.00 94.88 89 LEU A CA 1
ATOM 671 C C . LEU A 1 89 ? -11.984 3.140 14.219 1.00 94.88 89 LEU A C 1
ATOM 673 O O . LEU A 1 89 ? -12.824 2.432 13.667 1.00 94.88 89 LEU A O 1
ATOM 677 N N . LYS A 1 90 ? -11.537 2.887 15.443 1.00 93.56 90 LYS A N 1
ATOM 678 C CA . LYS A 1 90 ? -12.129 1.900 16.335 1.00 93.56 90 LYS A CA 1
ATOM 679 C C . LYS A 1 90 ? -13.493 2.409 16.793 1.00 93.56 90 LYS A C 1
ATOM 681 O O . LYS A 1 90 ? -13.576 3.447 17.446 1.00 93.56 90 LYS A O 1
ATOM 686 N N . LEU A 1 91 ? -14.545 1.658 16.482 1.00 90.56 91 LEU A N 1
ATOM 687 C CA . LEU A 1 91 ? -15.904 1.987 16.914 1.00 90.56 91 LEU A CA 1
ATOM 688 C C . LEU A 1 91 ? -16.211 1.427 18.302 1.00 90.56 91 LEU A C 1
ATOM 690 O O . LEU A 1 91 ? -16.921 2.054 19.080 1.00 90.56 91 LEU A O 1
ATOM 694 N N . GLY A 1 92 ? -15.667 0.254 18.623 1.00 86.88 92 GLY A N 1
ATOM 695 C CA . GLY A 1 92 ? -15.895 -0.366 19.918 1.00 86.88 92 GLY A CA 1
ATOM 696 C C . GLY A 1 92 ? -15.238 -1.728 20.056 1.00 86.88 92 GLY A C 1
ATOM 697 O O . GLY A 1 92 ? -14.774 -2.333 19.084 1.00 86.88 92 GLY A O 1
ATOM 698 N N . ASP A 1 93 ? -15.208 -2.196 21.298 1.00 84.31 93 ASP A N 1
ATOM 699 C CA . ASP A 1 93 ? -14.838 -3.564 21.628 1.00 84.31 93 ASP A CA 1
ATOM 700 C C . ASP A 1 93 ? -16.109 -4.410 21.695 1.00 84.31 93 ASP A C 1
ATOM 702 O O . ASP A 1 93 ? -17.067 -4.090 22.398 1.00 84.31 93 ASP A O 1
ATOM 706 N N . PHE A 1 94 ? -16.121 -5.491 20.931 1.00 77.94 94 PHE A N 1
ATOM 707 C CA . PHE A 1 94 ? -17.158 -6.499 20.982 1.00 77.94 94 PHE A CA 1
ATOM 708 C C . PHE A 1 94 ? -16.795 -7.494 22.084 1.00 77.94 94 PHE A C 1
ATOM 710 O O . PHE A 1 94 ? -15.934 -8.356 21.904 1.00 77.94 94 PHE A O 1
ATOM 717 N N . VAL A 1 95 ? -17.413 -7.335 23.254 1.00 65.12 95 VAL A N 1
ATOM 718 C CA . VAL A 1 95 ? -17.196 -8.204 24.416 1.00 65.12 95 VAL A CA 1
ATOM 719 C C . VAL A 1 95 ? -18.239 -9.317 24.380 1.00 65.12 95 VAL A C 1
ATOM 721 O O . VAL A 1 95 ? -19.330 -9.177 24.923 1.00 65.12 95 VAL A O 1
ATOM 724 N N . ASN A 1 96 ? -17.923 -10.415 23.695 1.00 69.44 96 ASN A N 1
ATOM 725 C CA . ASN A 1 96 ? -18.753 -11.618 23.686 1.00 69.44 96 ASN A CA 1
ATOM 726 C C . ASN A 1 96 ? -17.996 -12.773 24.357 1.00 69.44 96 ASN A C 1
ATOM 728 O O . ASN A 1 96 ? -16.788 -12.905 24.166 1.00 69.44 96 ASN A O 1
ATOM 732 N N . TYR A 1 97 ? -18.703 -13.604 25.129 1.00 61.50 97 TYR A N 1
ATOM 733 C CA . TYR A 1 97 ? -18.125 -14.674 25.956 1.00 61.50 97 TYR A CA 1
ATOM 734 C C . TYR A 1 97 ? -17.351 -15.713 25.130 1.00 61.50 97 TYR A C 1
ATOM 736 O O . TYR A 1 97 ? -16.400 -16.315 25.612 1.00 61.50 97 TYR A O 1
ATOM 744 N N . VAL A 1 98 ? -17.743 -15.894 23.865 1.00 68.38 98 VAL A N 1
ATOM 745 C CA . VAL A 1 98 ? -17.134 -16.875 22.957 1.00 68.38 98 VAL A CA 1
ATOM 746 C C . VAL A 1 98 ? -15.989 -16.269 22.133 1.00 68.38 98 VAL A C 1
ATOM 748 O O . VAL A 1 98 ? -14.991 -16.940 21.895 1.00 68.38 98 VAL A O 1
ATOM 751 N N . LEU A 1 99 ? -16.108 -15.008 21.699 1.00 70.94 99 LEU A N 1
ATOM 752 C CA . LEU A 1 99 ? -15.154 -14.348 20.796 1.00 70.94 99 LEU A CA 1
ATOM 753 C C . LEU A 1 99 ? -15.071 -12.841 21.103 1.00 70.94 99 LEU A C 1
ATOM 755 O O . LEU A 1 99 ? -15.802 -12.054 20.490 1.00 70.94 99 LEU A O 1
ATOM 759 N N . PRO A 1 100 ? -14.192 -12.411 22.028 1.00 80.38 100 PRO A N 1
ATOM 760 C CA . PRO A 1 100 ? -13.909 -10.995 22.208 1.00 80.38 100 PRO A CA 1
ATOM 761 C C . PRO A 1 100 ? -13.196 -10.458 20.965 1.00 80.38 100 PRO A C 1
ATOM 763 O O . PRO A 1 100 ? -12.336 -11.129 20.395 1.00 80.38 100 PRO A O 1
ATOM 766 N N . GLY A 1 101 ? -13.522 -9.250 20.524 1.00 85.69 101 GLY A N 1
ATOM 767 C CA . GLY A 1 101 ? -12.907 -8.675 19.331 1.00 85.69 101 GLY A CA 1
ATOM 768 C C . GLY A 1 101 ? -13.067 -7.172 19.240 1.00 85.69 101 GLY A C 1
ATOM 769 O O . GLY A 1 101 ? -13.751 -6.552 20.045 1.00 85.69 101 GLY A O 1
ATOM 770 N N . GLN A 1 102 ? -12.434 -6.579 18.238 1.00 88.81 102 GLN A N 1
ATOM 771 C CA . GLN A 1 102 ? -12.567 -5.156 17.948 1.00 88.81 102 GLN A CA 1
ATOM 772 C C . GLN A 1 102 ? -13.285 -4.955 16.620 1.00 88.81 102 GLN A C 1
ATOM 774 O O . GLN A 1 102 ? -12.928 -5.590 15.629 1.00 88.81 102 GLN A O 1
ATOM 779 N N . LEU A 1 103 ? -14.248 -4.035 16.591 1.00 91.31 103 LEU A N 1
ATOM 780 C CA . LEU A 1 103 ? -14.877 -3.565 15.361 1.00 91.31 103 LEU A CA 1
ATOM 781 C C . LEU A 1 103 ? -14.443 -2.123 15.087 1.00 91.31 103 LEU A C 1
ATOM 783 O O . LEU A 1 103 ? -14.414 -1.276 15.986 1.00 91.31 103 LEU A O 1
ATOM 787 N N . GLY A 1 104 ? -14.138 -1.832 13.829 1.00 93.38 104 GLY A N 1
ATOM 788 C CA . GLY A 1 104 ? -13.837 -0.478 13.401 1.00 93.38 104 GLY A CA 1
ATOM 789 C C . GLY A 1 104 ? -14.138 -0.232 11.934 1.00 93.38 104 GLY A C 1
ATOM 790 O O . GLY A 1 104 ? -14.489 -1.136 11.175 1.00 93.38 104 GLY A O 1
ATOM 791 N N . MET A 1 105 ? -13.993 1.027 11.549 1.00 95.88 105 MET A N 1
ATOM 792 C CA . MET A 1 105 ? -14.109 1.501 10.178 1.00 95.88 105 MET A CA 1
ATOM 793 C C . MET A 1 105 ? -12.744 1.927 9.658 1.00 95.88 105 MET A C 1
ATOM 795 O O . MET A 1 105 ? -11.835 2.245 10.429 1.00 95.88 105 MET A O 1
ATOM 799 N N . MET A 1 106 ? -12.619 1.972 8.339 1.00 95.38 106 MET A N 1
ATOM 800 C CA . MET A 1 106 ? -11.461 2.536 7.669 1.00 95.38 106 MET A CA 1
ATOM 801 C C . MET A 1 106 ? -11.854 3.407 6.485 1.00 95.38 106 MET A C 1
ATOM 803 O O . MET A 1 106 ? -12.812 3.101 5.778 1.00 95.38 106 MET A O 1
ATOM 807 N N . GLY A 1 107 ? -11.086 4.469 6.273 1.00 96.50 107 GLY A N 1
ATOM 808 C CA . GLY A 1 107 ? -11.075 5.282 5.063 1.00 96.50 107 GLY A CA 1
ATOM 809 C C . GLY A 1 107 ? -9.715 5.167 4.386 1.00 96.50 107 GLY A C 1
ATOM 810 O O . GLY A 1 107 ? -8.706 4.961 5.058 1.00 96.50 107 GLY A O 1
ATOM 811 N N . LEU A 1 108 ? -9.697 5.255 3.062 1.00 96.00 108 LEU A N 1
ATOM 812 C CA . LEU A 1 108 ? -8.533 4.958 2.237 1.00 96.00 108 LEU A CA 1
ATOM 813 C C . LEU A 1 108 ? -8.416 6.020 1.153 1.00 96.00 108 LEU A C 1
ATOM 815 O O . LEU A 1 108 ? -9.409 6.366 0.507 1.00 96.00 108 LEU A O 1
ATOM 819 N N . TYR A 1 109 ? -7.197 6.469 0.914 1.00 97.19 109 TYR A N 1
ATOM 820 C CA . TYR A 1 109 ? -6.840 7.278 -0.230 1.00 97.19 109 TYR A CA 1
ATOM 821 C C . TYR A 1 109 ? -5.498 6.791 -0.766 1.00 97.19 109 TYR A C 1
ATOM 823 O O . TYR A 1 109 ? -4.455 6.966 -0.140 1.00 97.19 109 TYR A O 1
ATOM 831 N N . ASP A 1 110 ? -5.553 6.160 -1.927 1.00 97.06 110 ASP A N 1
ATOM 832 C CA . ASP A 1 110 ? -4.411 5.582 -2.605 1.00 97.06 110 ASP A CA 1
ATOM 833 C C . ASP A 1 110 ? -4.081 6.414 -3.838 1.00 97.06 110 ASP A C 1
ATOM 835 O O . ASP A 1 110 ? -4.954 6.768 -4.634 1.00 97.06 110 ASP A O 1
ATOM 839 N N . VAL A 1 111 ? -2.801 6.693 -4.032 1.00 97.25 111 VAL A N 1
ATOM 840 C CA . VAL A 1 111 ? -2.293 7.357 -5.225 1.00 97.25 111 VAL A CA 1
ATOM 841 C C . VAL A 1 111 ? -1.036 6.656 -5.700 1.00 97.25 111 VAL A C 1
ATOM 843 O O . VAL A 1 111 ? -0.180 6.277 -4.908 1.00 97.25 111 VAL A O 1
ATOM 846 N N . GLY A 1 112 ? -0.894 6.482 -7.006 1.00 97.06 112 GLY A N 1
ATOM 847 C CA . GLY A 1 112 ? 0.303 5.882 -7.566 1.00 97.06 112 GLY A CA 1
ATOM 848 C C . GLY A 1 112 ? 0.528 6.255 -9.013 1.00 97.06 112 GLY A C 1
ATOM 849 O O . GLY A 1 112 ? -0.394 6.626 -9.741 1.00 97.06 112 GLY A O 1
ATOM 850 N N . ARG A 1 113 ? 1.780 6.150 -9.435 1.00 96.50 113 ARG A N 1
ATOM 851 C CA . ARG A 1 113 ? 2.194 6.387 -10.811 1.00 96.50 113 ARG A CA 1
ATOM 852 C C . ARG A 1 113 ? 3.209 5.352 -11.242 1.00 96.50 113 ARG A C 1
ATOM 8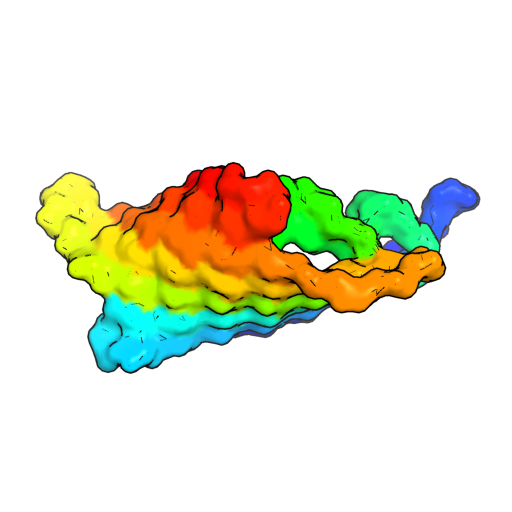54 O O . ARG A 1 113 ? 4.060 4.922 -10.465 1.00 96.50 113 ARG A O 1
ATOM 861 N N . VAL A 1 114 ? 3.091 4.962 -12.502 1.00 96.25 114 VAL A N 1
ATOM 862 C CA . VAL A 1 114 ? 4.012 4.054 -13.167 1.00 96.25 114 VAL A CA 1
ATOM 863 C C . VAL A 1 114 ? 4.660 4.785 -14.335 1.00 96.25 114 VAL A C 1
ATOM 865 O O . VAL A 1 114 ? 4.015 5.597 -14.998 1.00 96.25 114 VAL A O 1
ATOM 868 N N . TRP A 1 115 ? 5.928 4.493 -14.589 1.00 95.69 115 TRP A N 1
ATOM 869 C CA . TRP A 1 115 ? 6.648 4.989 -15.752 1.00 95.69 115 TRP A CA 1
ATOM 870 C C . TRP A 1 115 ? 7.122 3.816 -16.580 1.00 95.69 115 TRP A C 1
ATOM 872 O O . TRP A 1 115 ? 7.792 2.909 -16.073 1.00 95.69 115 TRP A O 1
ATOM 882 N N . LYS A 1 116 ? 6.781 3.873 -17.865 1.00 93.62 116 LYS A N 1
ATOM 883 C CA . LYS A 1 116 ? 7.245 2.935 -18.870 1.00 93.62 116 LYS A CA 1
ATOM 884 C C . LYS A 1 116 ? 8.231 3.623 -19.809 1.00 93.62 116 LYS A C 1
ATOM 886 O O . LYS A 1 116 ? 8.016 4.763 -20.219 1.00 93.62 116 LYS A O 1
ATOM 891 N N . ARG A 1 117 ? 9.325 2.953 -20.164 1.00 88.38 117 ARG A N 1
ATOM 892 C CA . ARG A 1 117 ? 10.296 3.483 -21.129 1.00 88.38 117 ARG A CA 1
ATOM 893 C C . ARG A 1 117 ? 9.630 3.723 -22.481 1.00 88.38 117 ARG A C 1
ATOM 895 O O . ARG A 1 117 ? 8.847 2.901 -22.948 1.00 88.38 117 ARG A O 1
ATOM 902 N N . ALA A 1 118 ? 10.000 4.839 -23.108 1.00 86.81 118 ALA A N 1
ATOM 903 C CA . ALA A 1 118 ? 9.436 5.323 -24.370 1.00 86.81 118 ALA A CA 1
ATOM 904 C C . ALA A 1 118 ? 7.939 5.696 -24.321 1.00 86.81 118 ALA A C 1
ATOM 906 O O . ALA A 1 118 ? 7.332 5.908 -25.368 1.00 86.81 118 ALA A O 1
ATOM 907 N N . GLU A 1 119 ? 7.356 5.840 -23.128 1.00 89.94 119 GLU A N 1
ATOM 908 C CA . GLU A 1 119 ? 6.016 6.391 -22.931 1.00 89.94 119 GLU A CA 1
ATOM 909 C C . GLU A 1 119 ? 6.117 7.687 -22.121 1.00 89.94 119 GLU A C 1
ATOM 911 O O . GLU A 1 119 ? 6.662 7.700 -21.017 1.00 89.94 119 GLU A O 1
ATOM 916 N N . ASN A 1 120 ? 5.593 8.790 -22.661 1.00 83.88 120 ASN A N 1
ATOM 917 C CA . ASN A 1 120 ? 5.504 10.044 -21.921 1.00 83.88 120 ASN A CA 1
ATOM 918 C C . ASN A 1 120 ? 4.120 10.152 -21.271 1.00 83.88 120 ASN A C 1
ATOM 920 O O . ASN A 1 120 ? 3.190 10.705 -21.855 1.00 83.88 120 ASN A O 1
ATOM 924 N N . SER A 1 121 ? 3.974 9.551 -20.090 1.00 87.75 121 SER A N 1
ATOM 925 C CA . SER A 1 121 ? 2.733 9.583 -19.312 1.00 87.75 121 SER A CA 1
ATOM 926 C C . SER A 1 121 ? 2.932 10.361 -18.018 1.00 87.75 121 SER A C 1
ATOM 928 O O . SER A 1 121 ? 3.772 10.010 -17.184 1.00 87.75 121 SER A O 1
ATOM 930 N N . GLU A 1 122 ? 2.131 11.410 -17.838 1.00 91.31 122 GLU A N 1
ATOM 931 C CA . GLU A 1 122 ? 2.058 12.220 -16.613 1.00 91.31 122 GLU A CA 1
ATOM 932 C C . GLU A 1 122 ? 0.926 11.803 -15.672 1.00 91.31 122 GLU A C 1
ATOM 934 O O . GLU A 1 122 ? 0.685 12.434 -14.643 1.00 91.31 122 GLU A O 1
ATOM 939 N N . LEU A 1 123 ? 0.244 10.708 -16.007 1.00 94.19 123 LEU A N 1
ATOM 940 C CA . LEU A 1 123 ? -0.971 10.303 -15.331 1.00 94.19 123 LEU A CA 1
ATOM 941 C C . LEU A 1 123 ? -0.684 9.724 -13.945 1.00 94.19 123 LEU A C 1
ATOM 943 O O . LEU A 1 123 ? 0.031 8.734 -13.794 1.00 94.19 123 LEU A O 1
ATOM 947 N N . TRP A 1 124 ? -1.321 10.316 -12.943 1.00 96.12 124 TRP A N 1
ATOM 948 C CA . TRP A 1 124 ? -1.429 9.745 -11.611 1.00 96.12 124 TRP A CA 1
ATOM 949 C C . TRP A 1 124 ? -2.745 8.986 -11.483 1.00 96.12 124 TRP A C 1
ATOM 951 O O . TRP A 1 124 ? -3.805 9.421 -11.940 1.00 96.12 124 TRP A O 1
ATOM 961 N N . HIS A 1 125 ? -2.667 7.808 -10.884 1.00 96.69 125 HIS A N 1
ATOM 962 C CA . HIS A 1 125 ? -3.812 6.963 -10.615 1.00 96.69 125 HIS A CA 1
ATOM 963 C C . HIS A 1 125 ? -4.226 7.156 -9.171 1.00 96.69 125 HIS A C 1
ATOM 965 O O . HIS A 1 125 ? -3.415 6.978 -8.270 1.00 96.69 125 HIS A O 1
ATOM 971 N N . HIS A 1 126 ? -5.493 7.496 -8.970 1.00 96.50 126 HIS A N 1
ATOM 972 C CA . HIS A 1 126 ? -6.071 7.707 -7.652 1.00 96.50 126 HIS A CA 1
ATOM 973 C C . HIS A 1 126 ? -7.158 6.666 -7.404 1.00 96.50 126 HIS A C 1
ATOM 975 O O . HIS A 1 126 ? -7.900 6.312 -8.330 1.00 96.50 126 HIS A O 1
ATOM 981 N N . GLY A 1 127 ? -7.231 6.191 -6.169 1.00 96.12 127 GLY A N 1
ATOM 982 C CA . GLY A 1 127 ? -8.273 5.324 -5.648 1.00 96.12 127 GLY A CA 1
ATOM 983 C C . GLY A 1 127 ? -8.707 5.834 -4.282 1.00 96.12 127 GLY A C 1
ATOM 984 O O . GLY A 1 127 ? -7.878 6.178 -3.449 1.00 96.12 127 GLY A O 1
ATOM 985 N N . VAL A 1 128 ? -10.008 5.913 -4.047 1.00 96.94 128 VAL A N 1
ATOM 986 C CA . VAL A 1 128 ? -10.564 6.316 -2.752 1.00 96.94 128 VAL A CA 1
ATOM 987 C C . VAL A 1 128 ? -11.520 5.242 -2.289 1.00 96.94 128 VAL A C 1
ATOM 989 O O . VAL A 1 128 ? -12.231 4.649 -3.095 1.00 96.94 128 VAL A O 1
ATOM 992 N N . GLY A 1 129 ? -11.560 4.961 -0.999 1.00 95.50 129 GLY A N 1
ATOM 993 C CA . GLY A 1 129 ? -12.466 3.940 -0.516 1.00 95.50 129 GLY A CA 1
ATOM 994 C C . GLY A 1 129 ? -12.625 3.939 0.980 1.00 95.50 129 GLY A C 1
ATOM 995 O O . GLY A 1 129 ? -12.109 4.789 1.703 1.00 95.50 129 GLY A O 1
ATOM 996 N N . GLY A 1 130 ? -13.356 2.942 1.439 1.00 96.50 130 GLY A N 1
ATOM 997 C CA . GLY A 1 130 ? -13.594 2.745 2.847 1.00 96.50 130 GLY A CA 1
ATOM 998 C C . GLY A 1 130 ? -14.210 1.393 3.116 1.00 96.50 130 GLY A C 1
ATOM 999 O O . GLY A 1 130 ? -14.584 0.647 2.208 1.00 96.50 130 GLY A O 1
ATOM 1000 N N . GLY A 1 131 ? -14.270 1.051 4.389 1.00 95.50 131 GLY A N 1
ATOM 1001 C CA . GLY A 1 131 ? -14.676 -0.277 4.782 1.00 95.50 131 GLY A CA 1
ATOM 1002 C C . GLY A 1 131 ? -14.784 -0.466 6.275 1.00 95.50 131 GLY A C 1
ATOM 1003 O O . GLY A 1 131 ? -14.615 0.461 7.066 1.00 95.50 131 GLY A O 1
ATOM 1004 N N . LEU A 1 132 ? -15.032 -1.713 6.642 1.00 95.25 132 LEU A N 1
ATOM 1005 C CA . LEU A 1 132 ? -15.066 -2.177 8.016 1.00 95.25 132 LEU A CA 1
ATOM 1006 C C . LEU A 1 132 ? -13.918 -3.151 8.243 1.00 95.25 132 LEU A C 1
ATOM 1008 O O . LEU A 1 132 ? -13.537 -3.908 7.345 1.00 95.25 132 LEU A O 1
ATOM 1012 N N . TYR A 1 133 ? -13.390 -3.161 9.461 1.00 92.94 133 TYR A N 1
ATOM 1013 C CA . TYR A 1 133 ? -12.581 -4.271 9.932 1.00 92.94 133 TYR A CA 1
ATOM 1014 C C . TYR A 1 133 ? -13.142 -4.862 11.207 1.00 92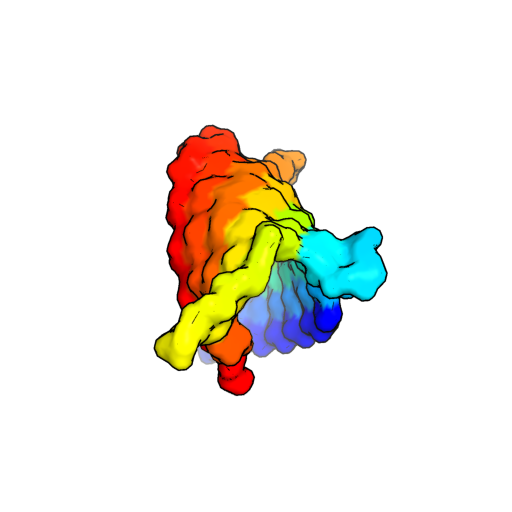.94 133 TYR A C 1
ATOM 1016 O O . TYR A 1 133 ? -13.662 -4.157 12.072 1.00 92.94 133 TYR A O 1
ATOM 1024 N N . PHE A 1 134 ? -12.965 -6.168 11.327 1.00 90.94 134 PHE A N 1
ATOM 1025 C CA . PHE A 1 134 ? -13.262 -6.915 12.529 1.00 90.94 134 PHE A CA 1
ATOM 1026 C C . PHE A 1 134 ? -12.035 -7.733 12.917 1.00 90.94 134 PHE A C 1
ATOM 1028 O O . PHE A 1 134 ? -11.494 -8.483 12.107 1.00 90.94 134 PHE A O 1
ATOM 1035 N N . ALA A 1 135 ? -11.574 -7.566 14.151 1.00 89.25 135 ALA A N 1
ATOM 1036 C CA . ALA A 1 135 ? -10.405 -8.250 14.677 1.00 89.25 135 ALA A CA 1
ATOM 1037 C C . ALA A 1 135 ? -10.795 -9.160 15.853 1.00 89.25 135 ALA A C 1
ATOM 1039 O O . ALA A 1 135 ? -10.704 -8.730 17.008 1.00 89.25 135 ALA A O 1
ATOM 1040 N N . PRO A 1 136 ? -11.271 -10.393 15.592 1.00 86.50 136 PRO A N 1
ATOM 1041 C CA . PRO A 1 136 ? -11.582 -11.352 16.644 1.00 86.50 136 PRO A CA 1
ATOM 1042 C C . PRO A 1 136 ? -10.306 -11.856 17.326 1.00 86.50 136 PRO A C 1
ATOM 1044 O O . PRO A 1 136 ? -9.301 -12.158 16.675 1.00 86.50 136 PRO A O 1
ATOM 1047 N N . ALA A 1 137 ? -10.359 -11.938 18.655 1.00 79.00 137 ALA A N 1
ATOM 1048 C CA . ALA A 1 137 ? -9.299 -12.405 19.546 1.00 79.00 137 ALA A CA 1
ATOM 1049 C C . ALA A 1 137 ? -7.930 -11.723 19.341 1.00 79.00 137 ALA A C 1
ATOM 1051 O O . ALA A 1 137 ? -6.914 -12.239 19.788 1.00 79.00 137 ALA A O 1
ATOM 1052 N N . SER A 1 138 ? -7.872 -10.582 18.640 1.00 72.88 138 SER A N 1
ATOM 1053 C CA . SER A 1 138 ? -6.634 -9.924 18.175 1.00 72.88 138 SER A CA 1
ATOM 1054 C C . SER A 1 138 ? -5.669 -10.802 17.350 1.00 72.88 138 SER A C 1
ATOM 1056 O O . SER A 1 138 ? -4.587 -10.335 16.987 1.00 72.88 138 SER A O 1
ATOM 1058 N N . LEU A 1 139 ? -6.061 -12.037 17.022 1.00 79.75 139 LEU A N 1
ATOM 1059 C CA . LEU A 1 139 ? -5.281 -13.012 16.255 1.00 79.75 139 LEU A CA 1
ATOM 1060 C C . LEU A 1 139 ? -5.480 -12.835 14.755 1.00 79.75 139 LEU A C 1
ATOM 1062 O O . LEU A 1 139 ? -4.575 -13.067 13.964 1.00 79.75 139 LEU A O 1
ATOM 1066 N N . THR A 1 140 ? -6.685 -12.448 14.352 1.00 85.81 140 THR A N 1
ATOM 1067 C CA . THR A 1 140 ? -7.058 -12.334 12.944 1.00 85.81 140 THR A CA 1
ATOM 1068 C C . THR A 1 140 ? -7.681 -10.975 12.696 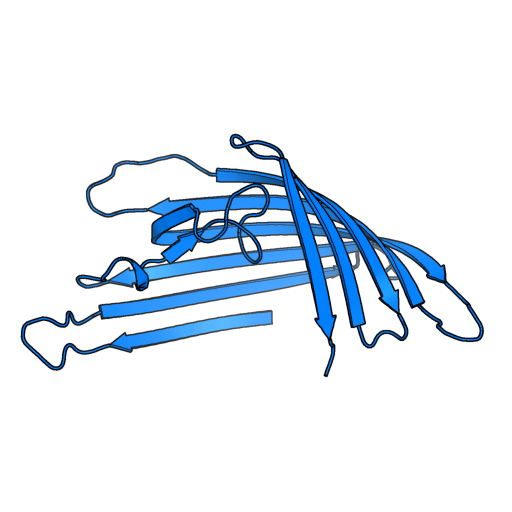1.00 85.81 140 THR A C 1
ATOM 1070 O O . THR A 1 140 ? -8.347 -10.435 13.572 1.00 85.81 140 THR A O 1
ATOM 1073 N N . VAL A 1 141 ? -7.472 -10.417 11.506 1.00 88.12 141 VAL A N 1
ATOM 1074 C CA . VAL A 1 141 ? -8.138 -9.196 11.051 1.00 88.12 141 VAL A CA 1
ATOM 1075 C C . VAL A 1 141 ? -8.864 -9.485 9.747 1.00 88.12 141 VAL A C 1
ATOM 1077 O O . VAL A 1 141 ? -8.241 -9.742 8.716 1.00 88.12 141 VAL A O 1
ATOM 1080 N N . LEU A 1 142 ? -10.186 -9.411 9.814 1.00 91.75 142 LEU A N 1
ATOM 1081 C CA . LEU A 1 142 ? -11.099 -9.392 8.682 1.00 91.75 142 LEU A CA 1
ATOM 1082 C C . LEU A 1 142 ? -11.244 -7.951 8.203 1.00 91.75 142 LEU A C 1
ATOM 1084 O O . LEU A 1 142 ? -11.498 -7.063 9.015 1.00 91.75 142 LEU A O 1
ATOM 1088 N N . ARG A 1 143 ? -11.108 -7.707 6.901 1.00 93.31 143 ARG A N 1
ATOM 1089 C CA . ARG A 1 143 ? -11.366 -6.395 6.292 1.00 93.31 143 ARG A CA 1
ATOM 1090 C C . ARG A 1 143 ? -12.323 -6.558 5.124 1.00 93.31 143 ARG A C 1
ATOM 1092 O O . ARG A 1 143 ? -12.102 -7.412 4.267 1.00 93.31 143 ARG A O 1
ATOM 1099 N N . LEU A 1 144 ? -13.337 -5.706 5.091 1.00 94.88 144 LEU A N 1
ATOM 1100 C CA . LEU A 1 144 ? -14.306 -5.572 4.012 1.00 94.88 144 LEU A CA 1
ATOM 1101 C C . LEU A 1 144 ? -14.235 -4.138 3.508 1.00 94.88 144 LEU A C 1
ATOM 1103 O O . LEU A 1 144 ? -14.601 -3.220 4.236 1.00 94.88 144 LEU A O 1
ATOM 1107 N N . ILE A 1 145 ? -13.730 -3.948 2.296 1.00 95.38 145 ILE A N 1
ATOM 1108 C CA . ILE A 1 145 ? -13.439 -2.635 1.720 1.00 95.38 145 ILE A CA 1
ATOM 1109 C C . ILE A 1 145 ? -14.134 -2.507 0.370 1.00 95.38 145 ILE A C 1
ATOM 1111 O O . ILE A 1 145 ? -14.045 -3.409 -0.455 1.00 95.38 145 ILE A O 1
ATOM 1115 N N . GLY A 1 146 ? -14.754 -1.360 0.115 1.00 96.44 146 GLY A N 1
ATOM 1116 C CA . GLY A 1 146 ? -15.084 -0.911 -1.234 1.00 96.44 146 GLY A CA 1
ATOM 1117 C C . GLY A 1 146 ? -14.178 0.253 -1.613 1.00 96.44 146 GLY A C 1
ATOM 1118 O O . GLY A 1 146 ? -14.076 1.220 -0.858 1.00 96.44 146 GLY A O 1
ATOM 1119 N N . ALA A 1 147 ? -13.526 0.174 -2.770 1.00 96.81 147 ALA A N 1
ATOM 1120 C CA . ALA A 1 147 ? -12.751 1.285 -3.309 1.00 96.81 147 ALA A CA 1
ATOM 1121 C C . ALA A 1 147 ? -13.222 1.649 -4.716 1.00 96.81 147 ALA A C 1
ATOM 1123 O O . ALA A 1 147 ? -13.556 0.784 -5.524 1.00 96.81 147 ALA A O 1
ATOM 1124 N N . TYR A 1 148 ? -13.239 2.943 -4.987 1.00 96.31 148 TYR A N 1
ATOM 1125 C CA . TYR A 1 148 ? -13.662 3.560 -6.224 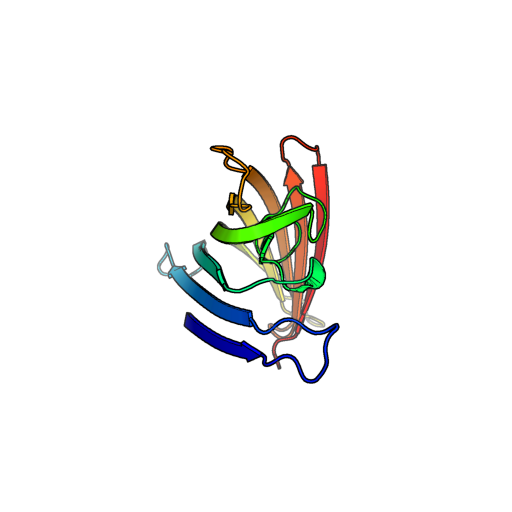1.00 96.31 148 TYR A CA 1
ATOM 1126 C C . TYR A 1 148 ? -12.473 4.223 -6.916 1.00 96.31 148 TYR A C 1
ATOM 1128 O O . TYR A 1 148 ? -11.645 4.886 -6.285 1.00 96.31 148 TYR A O 1
ATOM 1136 N N . SER A 1 149 ? -12.413 4.073 -8.232 1.00 95.88 149 SER A N 1
ATOM 1137 C CA . SER A 1 149 ? -11.490 4.801 -9.095 1.00 95.88 149 SER A CA 1
ATOM 1138 C C . SER A 1 149 ? -12.177 5.200 -10.400 1.00 95.88 149 SER A C 1
ATOM 1140 O O . SER A 1 149 ? -13.369 4.962 -10.597 1.00 95.88 149 SER A O 1
ATOM 1142 N N . LYS A 1 150 ? -11.407 5.743 -11.348 1.00 94.25 150 LYS A N 1
ATOM 1143 C CA . LYS A 1 150 ? -11.880 5.988 -12.719 1.00 94.25 150 LYS A CA 1
ATOM 1144 C C . LYS A 1 150 ? -12.391 4.730 -13.444 1.00 94.25 150 LYS A C 1
ATOM 1146 O O . LYS A 1 150 ? -13.095 4.866 -14.435 1.00 94.25 150 LYS A O 1
ATOM 1151 N N . GLU A 1 151 ? -12.013 3.528 -12.995 1.00 93.25 151 GLU A N 1
ATOM 1152 C CA . GLU A 1 151 ? -12.475 2.252 -13.568 1.00 93.25 151 GLU A CA 1
ATOM 1153 C C . GLU A 1 151 ? -13.728 1.696 -12.869 1.00 93.25 151 GLU A C 1
ATOM 1155 O O . GLU A 1 151 ? -14.236 0.653 -13.276 1.00 93.25 151 GLU A O 1
ATOM 1160 N N . GLY A 1 152 ? -14.241 2.382 -11.841 1.00 94.12 152 GLY A N 1
ATOM 1161 C CA . GLY A 1 152 ? -15.446 1.999 -11.110 1.00 94.12 152 GLY A CA 1
ATOM 1162 C C . GLY A 1 152 ? -15.174 1.475 -9.700 1.00 94.12 152 GLY A C 1
ATOM 1163 O O . GLY A 1 152 ? -14.144 1.768 -9.091 1.00 94.12 152 GLY A O 1
ATOM 1164 N N . TRP A 1 153 ? -16.145 0.729 -9.167 1.00 94.69 153 TRP A N 1
ATOM 1165 C CA . TRP A 1 153 ? -16.115 0.168 -7.815 1.00 94.69 153 TRP A CA 1
ATOM 1166 C C . TRP A 1 153 ? -15.519 -1.240 -7.792 1.00 94.69 153 TRP A C 1
ATOM 1168 O O . TRP A 1 153 ? -15.955 -2.118 -8.535 1.00 94.69 153 TRP A O 1
ATOM 1178 N N . TYR A 1 154 ? -14.587 -1.468 -6.871 1.00 95.19 154 TYR A N 1
ATOM 1179 C CA . TYR A 1 154 ? -13.977 -2.767 -6.611 1.00 95.19 154 TYR A CA 1
ATOM 1180 C C . TYR A 1 154 ? -14.127 -3.144 -5.131 1.00 95.19 154 TYR A C 1
ATOM 1182 O O . TYR A 1 154 ? -13.657 -2.402 -4.259 1.00 95.19 154 TYR A O 1
ATOM 1190 N N . PRO A 1 155 ? -14.776 -4.282 -4.823 1.00 94.25 155 PRO A N 1
ATOM 1191 C CA . PRO A 1 155 ? -14.830 -4.819 -3.473 1.00 94.25 155 PRO A CA 1
ATOM 1192 C C . PRO A 1 155 ? -13.576 -5.645 -3.162 1.00 94.25 155 PRO A C 1
ATOM 1194 O O . PRO A 1 155 ? -13.082 -6.402 -3.998 1.00 94.25 155 PRO A O 1
ATOM 1197 N N . TYR A 1 156 ? -13.096 -5.545 -1.927 1.00 92.94 156 TYR A N 1
ATOM 1198 C CA . TYR A 1 156 ? -11.964 -6.301 -1.409 1.00 92.94 156 TYR A CA 1
ATOM 1199 C C . TYR A 1 156 ? -12.339 -6.945 -0.078 1.00 92.94 156 TYR A C 1
ATOM 1201 O O . TYR A 1 156 ? -12.839 -6.290 0.839 1.00 92.94 156 TYR A O 1
ATOM 1209 N N . PHE A 1 157 ? -12.037 -8.233 0.031 1.00 92.75 157 PHE A N 1
ATOM 1210 C CA . PHE A 1 157 ? -12.132 -8.999 1.263 1.00 92.75 157 PHE A CA 1
ATOM 1211 C C . PHE A 1 157 ? -10.748 -9.532 1.607 1.00 92.75 157 PHE A C 1
ATOM 1213 O O . PHE A 1 157 ? -10.081 -10.115 0.754 1.00 92.75 157 PHE A O 1
ATOM 1220 N N . SER A 1 158 ? -10.304 -9.329 2.845 1.00 89.56 158 SER A N 1
ATOM 1221 C CA . SER A 1 158 ? -9.027 -9.879 3.298 1.00 89.56 158 SER A CA 1
ATOM 1222 C C . SER A 1 158 ? -9.117 -10.427 4.711 1.00 89.56 158 SER A C 1
ATOM 1224 O O . SER A 1 158 ? -9.818 -9.882 5.565 1.00 89.56 158 SER A O 1
ATOM 1226 N N . LEU A 1 159 ? -8.369 -11.503 4.929 1.00 90.38 159 LEU A N 1
ATOM 1227 C CA . LEU A 1 159 ? -8.214 -12.195 6.195 1.00 90.38 159 LEU A CA 1
ATOM 1228 C C . LEU A 1 159 ? -6.716 -12.263 6.488 1.00 90.38 159 LEU A C 1
ATOM 1230 O O . LEU A 1 159 ? -5.987 -12.961 5.789 1.00 90.38 159 LEU A O 1
ATOM 1234 N N . ASN A 1 160 ? -6.254 -11.514 7.485 1.00 85.75 160 ASN A N 1
ATOM 1235 C CA . ASN A 1 160 ? -4.845 -11.506 7.874 1.00 85.75 160 ASN A CA 1
ATOM 1236 C C . ASN A 1 160 ? -4.688 -12.150 9.246 1.00 85.75 160 ASN A C 1
ATOM 1238 O O . ASN A 1 160 ? -5.300 -11.688 10.209 1.00 85.75 160 ASN A O 1
ATOM 1242 N N . PHE A 1 161 ? -3.848 -13.175 9.336 1.00 82.00 161 PHE A N 1
ATOM 1243 C CA . PHE A 1 161 ? -3.472 -13.794 10.602 1.00 82.00 161 PHE A CA 1
ATOM 1244 C C . PHE A 1 161 ? -2.219 -13.114 11.154 1.00 82.00 161 PHE A C 1
ATOM 1246 O O . PHE A 1 161 ? -1.261 -12.866 10.423 1.00 82.00 161 PHE A O 1
ATOM 1253 N N . ARG A 1 162 ? -2.241 -12.787 12.444 1.00 65.62 162 ARG A N 1
ATOM 1254 C CA . ARG A 1 162 ? -1.066 -12.395 13.218 1.00 65.62 162 ARG A CA 1
ATOM 1255 C C . ARG A 1 162 ? -0.492 -13.669 13.837 1.00 65.62 162 ARG A C 1
ATOM 1257 O O . ARG A 1 162 ? -1.056 -14.162 14.809 1.00 65.62 162 ARG A O 1
ATOM 1264 N N . TYR A 1 163 ? 0.571 -14.203 13.242 1.00 49.22 163 TYR A N 1
ATOM 1265 C CA . TYR A 1 163 ? 1.408 -15.269 13.801 1.00 49.22 163 TYR A CA 1
ATOM 1266 C C . TYR A 1 163 ? 2.817 -14.742 14.061 1.00 49.22 163 TYR A C 1
ATOM 1268 O O . TYR A 1 163 ? 3.259 -13.854 13.293 1.00 49.22 163 TYR A O 1
#

Organism: NCBI:txid1926871

pLDDT: mean 91.39, std 7.46, range [49.22, 97.56]

Secondary structure (DSSP, 8-state):
-EEEEEEEE--SSTTPPPEEEEEEEEEEEEESSTTS-EEEEEEEEEEEEEE---GGGSEEE-BTTTBTTS-TT-EEESEEEEEEEEEEEEEEEE--SS--EEEEEEEEEEEEEEE-TT----PPEEEEEEEEEEEETTTEEEEEEEEEETTEEEEEEEEEE--